Protein AF-A0A3N8AH42-F1 (afdb_monomer)

Solvent-accessible surface area (backbone atoms only — not comparable to full-atom values): 7310 Å² total; per-residue (Å²): 134,85,83,75,75,77,48,84,85,75,53,52,72,68,56,44,50,53,37,15,51,50,29,51,52,30,47,49,49,49,45,50,40,61,74,73,31,70,66,55,45,57,37,35,68,75,38,48,69,59,37,31,56,76,66,71,46,62,84,52,67,70,25,46,54,37,19,48,75,74,42,42,69,61,46,51,52,46,49,51,51,40,61,77,68,52,48,73,72,54,51,55,59,71,67,50,67,98,63,91,71,80,79,71,86,67,95,80,62,102,62,95,75,87,77,84,83,78,131

Radius of gyration: 19.3 Å; Cα contacts (8 Å, |Δi|>4): 74; chains: 1; bounding box: 61×41×33 Å

Sequence (119 aa):
MSHSTKTASELSADAKKMYAESAARSLEALVSRLKADKEFVSALEKSPRQALDSADIRLEKEAIELLIATDPGRFDRACDSLFEILDPNLLSKLVDPSCGISIKPDKNSYGLKFVPRSA

Mean predicted aligned error: 13.19 Å

Foldseek 3Di:
DDPPPPPLVNDDPVVLVVLLVLLLVLLVLVLVCLVPPPVLLVCCLVPVVVSCVVSVRDNDPSSLVSNCVPPVVSVVVSVVSCVVRQDPSSVVSVPPPPPPPPPDPPPDDPDDDDDDDDD

pLDDT: mean 74.25, std 17.77, range [38.5, 91.94]

Structure (mmCIF, N/CA/C/O backbone):
data_AF-A0A3N8AH42-F1
#
_entry.id   AF-A0A3N8AH42-F1
#
loop_
_atom_site.group_PDB
_atom_site.id
_atom_site.type_symbol
_atom_site.label_atom_id
_atom_site.label_alt_id
_atom_site.label_comp_id
_atom_site.label_asym_id
_atom_site.label_entity_id
_atom_site.label_seq_id
_atom_site.pdbx_PDB_ins_code
_atom_site.Cartn_x
_atom_site.Cartn_y
_atom_site.Cartn_z
_atom_site.occupancy
_atom_site.B_iso_or_equiv
_atom_site.auth_seq_id
_atom_site.auth_comp_id
_atom_site.auth_asym_id
_atom_site.auth_atom_id
_atom_site.pdbx_PDB_model_num
ATOM 1 N N . MET A 1 1 ? 11.067 31.104 -17.863 1.00 38.50 1 MET A N 1
ATOM 2 C CA . MET A 1 1 ? 10.996 30.225 -16.679 1.00 38.50 1 MET A CA 1
ATOM 3 C C . MET A 1 1 ? 10.620 28.842 -17.171 1.00 38.50 1 MET A C 1
ATOM 5 O O . MET A 1 1 ? 9.479 28.622 -17.551 1.00 38.50 1 MET A O 1
ATOM 9 N N . SER A 1 2 ? 11.617 27.972 -17.311 1.00 47.97 2 SER A N 1
ATOM 10 C CA . SER A 1 2 ? 11.453 26.620 -17.839 1.00 47.97 2 SER A CA 1
ATOM 11 C C . SER A 1 2 ? 10.774 25.751 -16.784 1.00 47.97 2 SER A C 1
ATOM 13 O O . SER A 1 2 ? 11.404 25.368 -15.803 1.00 47.97 2 SER A O 1
ATOM 15 N N . HIS A 1 3 ? 9.492 25.448 -16.967 1.00 41.56 3 HIS A N 1
ATO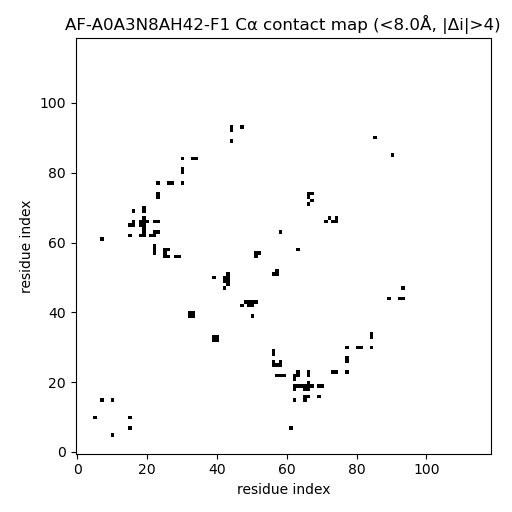M 16 C CA . HIS A 1 3 ? 8.833 24.376 -16.227 1.00 41.56 3 HIS A CA 1
ATOM 17 C C . HIS A 1 3 ? 9.278 23.039 -16.835 1.00 41.56 3 HIS A C 1
ATOM 19 O O . HIS A 1 3 ? 8.545 22.421 -17.600 1.00 41.56 3 HIS A O 1
ATOM 25 N N . SER A 1 4 ? 10.513 22.618 -16.542 1.00 44.59 4 SER A N 1
ATOM 26 C CA . SER A 1 4 ? 10.951 21.240 -16.782 1.00 44.59 4 SER A CA 1
ATOM 27 C C . SER A 1 4 ? 10.291 20.353 -15.735 1.00 44.59 4 SER A C 1
ATOM 29 O O . SER A 1 4 ? 10.864 20.058 -14.688 1.00 44.59 4 SER A O 1
ATOM 31 N N . THR A 1 5 ? 9.062 19.931 -16.012 1.00 48.84 5 THR A N 1
ATOM 32 C CA . THR A 1 5 ? 8.541 18.685 -15.460 1.00 48.84 5 THR A CA 1
ATOM 33 C C . THR A 1 5 ? 9.408 17.573 -16.038 1.00 48.84 5 THR A C 1
ATOM 35 O O . THR A 1 5 ? 9.202 17.132 -17.164 1.00 48.84 5 THR A O 1
ATOM 38 N N . LYS A 1 6 ? 10.457 17.192 -15.298 1.00 49.38 6 LYS A N 1
ATOM 39 C CA . LYS A 1 6 ? 11.321 16.063 -15.637 1.00 49.38 6 LYS A CA 1
ATOM 40 C C . LYS A 1 6 ? 10.421 14.840 -15.753 1.00 49.38 6 LYS A C 1
ATOM 42 O O . LYS A 1 6 ? 9.951 14.301 -14.755 1.00 49.38 6 LYS A O 1
ATOM 47 N N . THR A 1 7 ? 10.103 14.483 -16.987 1.00 53.31 7 THR A N 1
ATOM 48 C CA . THR A 1 7 ? 9.250 13.344 -17.303 1.00 53.31 7 THR A CA 1
ATOM 49 C C . THR A 1 7 ? 9.907 12.086 -16.736 1.00 53.31 7 THR A C 1
ATOM 51 O O . THR A 1 7 ? 11.136 11.989 -16.717 1.00 53.31 7 THR A O 1
ATOM 54 N N . ALA A 1 8 ? 9.124 11.108 -16.266 1.00 53.94 8 ALA A N 1
ATOM 55 C CA . ALA A 1 8 ? 9.644 9.843 -15.728 1.00 53.94 8 ALA A CA 1
ATOM 56 C C . ALA A 1 8 ? 10.667 9.160 -16.670 1.00 53.94 8 ALA A C 1
ATOM 58 O O . ALA A 1 8 ? 11.535 8.409 -16.227 1.00 53.94 8 ALA A O 1
ATOM 59 N N . SER A 1 9 ? 10.629 9.481 -17.966 1.00 56.22 9 SER A N 1
ATOM 60 C CA . SER A 1 9 ? 11.611 9.136 -18.999 1.00 56.22 9 SER A CA 1
ATOM 61 C C . SER A 1 9 ? 13.057 9.576 -18.712 1.00 56.22 9 SER A C 1
ATOM 63 O O . SER A 1 9 ? 13.969 8.857 -19.105 1.00 56.22 9 SER A O 1
ATOM 65 N N . GLU A 1 10 ? 13.290 10.682 -17.999 1.00 63.44 10 GLU A N 1
ATOM 66 C CA . GLU A 1 10 ? 14.620 11.288 -17.785 1.00 63.44 10 GLU A CA 1
ATOM 67 C C . GLU A 1 10 ? 15.279 10.917 -16.440 1.00 63.44 10 GLU A C 1
ATOM 69 O O . GLU A 1 10 ? 16.374 11.394 -16.117 1.00 63.44 10 GLU A O 1
ATOM 74 N N . LEU A 1 11 ? 14.624 10.104 -15.604 1.00 69.38 11 LEU A N 1
ATOM 75 C CA . LEU A 1 11 ? 15.233 9.593 -14.372 1.00 69.38 11 LEU A CA 1
ATOM 76 C C . LEU A 1 11 ? 16.240 8.475 -14.682 1.00 69.38 11 LEU A C 1
ATOM 78 O O . LEU A 1 11 ? 15.975 7.603 -15.516 1.00 69.38 11 LEU A O 1
ATOM 82 N N . SER A 1 12 ? 17.373 8.474 -13.969 1.00 81.69 12 SER A N 1
ATOM 83 C CA . SER A 1 12 ? 18.327 7.361 -14.015 1.00 81.69 12 SER A CA 1
ATOM 84 C C . SER A 1 12 ? 17.655 6.067 -13.550 1.00 81.69 12 SER A C 1
ATOM 86 O O . SER A 1 12 ? 16.687 6.096 -12.785 1.00 81.69 12 SER A O 1
ATOM 88 N N . ALA A 1 13 ? 18.166 4.922 -14.009 1.00 81.31 13 ALA A N 1
ATOM 89 C CA . ALA A 1 13 ? 17.636 3.619 -13.613 1.00 81.31 13 ALA A CA 1
ATOM 90 C C . ALA A 1 13 ? 17.622 3.449 -12.082 1.00 81.31 13 ALA A C 1
ATOM 92 O O . ALA A 1 13 ? 16.649 2.939 -11.532 1.00 81.31 13 ALA A O 1
ATOM 93 N N . ASP A 1 14 ? 18.648 3.949 -11.392 1.00 85.38 14 ASP A N 1
ATOM 94 C CA . ASP A 1 14 ? 18.733 3.939 -9.930 1.00 85.38 14 ASP A CA 1
ATOM 95 C C . ASP A 1 14 ? 17.655 4.802 -9.272 1.0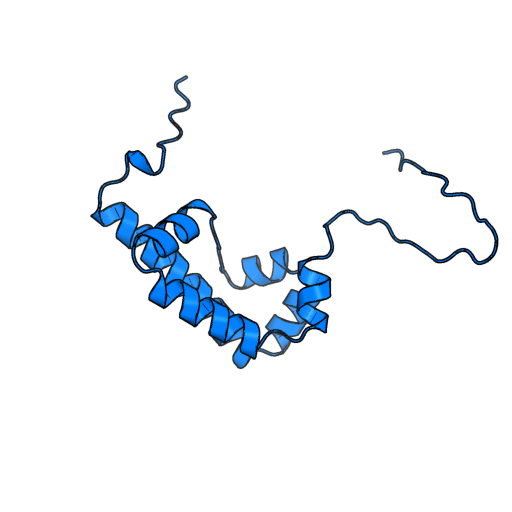0 85.38 14 ASP A C 1
ATOM 97 O O . ASP A 1 14 ? 17.001 4.361 -8.330 1.00 85.38 14 ASP A O 1
ATOM 101 N N . ALA A 1 15 ? 17.397 6.000 -9.804 1.00 85.19 15 ALA A N 1
ATOM 102 C CA . ALA A 1 15 ? 16.342 6.856 -9.279 1.00 85.19 15 ALA A CA 1
ATOM 103 C C . ALA A 1 15 ? 14.962 6.206 -9.472 1.00 85.19 15 ALA A C 1
ATOM 105 O O . ALA A 1 15 ? 14.170 6.163 -8.536 1.00 85.19 15 ALA A O 1
ATOM 106 N N . LYS A 1 16 ? 14.692 5.622 -10.648 1.00 83.88 16 LYS A N 1
ATOM 107 C CA . LYS A 1 16 ? 13.441 4.890 -10.920 1.00 83.88 16 LYS A CA 1
ATOM 108 C C . LYS A 1 16 ? 13.216 3.752 -9.924 1.00 83.88 16 LYS A C 1
ATOM 110 O O . LYS A 1 16 ? 12.113 3.622 -9.399 1.00 83.88 16 LYS A O 1
ATOM 115 N N . LYS A 1 17 ? 14.268 2.987 -9.617 1.00 85.31 17 LYS A N 1
ATOM 116 C CA . LYS A 1 17 ? 14.227 1.929 -8.599 1.0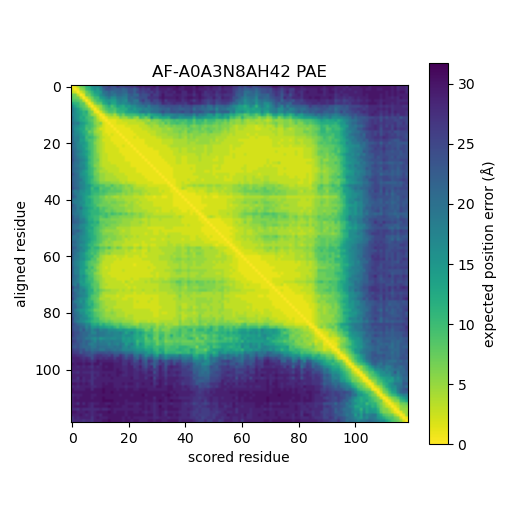0 85.31 17 LYS A CA 1
ATOM 117 C C . LYS A 1 17 ? 13.923 2.475 -7.207 1.00 85.31 17 LYS A C 1
ATOM 119 O O . LYS A 1 17 ? 13.075 1.915 -6.529 1.00 85.31 17 LYS A O 1
ATOM 124 N N . MET A 1 18 ? 14.541 3.587 -6.805 1.00 87.69 18 MET A N 1
ATOM 125 C CA . MET A 1 18 ? 14.255 4.220 -5.511 1.00 87.69 18 MET A CA 1
ATOM 126 C C . MET A 1 18 ? 12.795 4.680 -5.393 1.00 87.69 18 MET A C 1
ATOM 128 O O . MET A 1 18 ? 12.167 4.459 -4.358 1.00 87.69 18 MET A O 1
ATOM 132 N N . TYR A 1 19 ? 12.231 5.276 -6.449 1.00 86.75 19 TYR A N 1
ATOM 133 C CA . TYR A 1 19 ? 10.814 5.658 -6.470 1.00 86.75 19 TYR A CA 1
ATOM 134 C C . TYR A 1 19 ? 9.888 4.435 -6.419 1.00 86.75 19 TYR A C 1
ATOM 136 O O . TYR A 1 19 ? 8.945 4.426 -5.630 1.00 86.75 19 TYR A O 1
ATOM 144 N N . ALA A 1 20 ? 10.190 3.384 -7.186 1.00 88.12 20 ALA A N 1
ATOM 145 C CA . ALA A 1 20 ? 9.453 2.122 -7.141 1.00 88.12 20 ALA A CA 1
ATOM 146 C C . ALA A 1 20 ? 9.508 1.466 -5.747 1.00 88.12 20 ALA A C 1
ATOM 148 O O . ALA A 1 20 ? 8.485 1.032 -5.223 1.00 88.12 20 ALA A O 1
ATOM 149 N N . GLU A 1 21 ? 10.679 1.441 -5.103 1.00 89.94 21 GLU A N 1
ATOM 150 C CA . GLU A 1 21 ? 10.834 0.931 -3.736 1.00 89.94 21 GLU A CA 1
ATOM 151 C C . GLU A 1 21 ? 10.050 1.753 -2.715 1.00 89.94 21 GLU A C 1
ATOM 153 O O . GLU A 1 21 ? 9.438 1.181 -1.813 1.00 89.94 21 GLU A O 1
ATOM 158 N N . SER A 1 22 ? 10.042 3.079 -2.853 1.00 89.75 22 SER A N 1
ATOM 159 C CA . SER A 1 22 ? 9.251 3.961 -1.993 1.00 89.75 22 SER A CA 1
ATOM 160 C C . SER A 1 22 ? 7.751 3.667 -2.114 1.00 89.75 22 SER A C 1
ATOM 162 O O . SER A 1 22 ? 7.057 3.524 -1.102 1.00 89.75 22 SER A O 1
ATOM 164 N N . ALA A 1 23 ? 7.258 3.489 -3.344 1.00 90.56 23 ALA A N 1
ATOM 165 C CA . ALA A 1 23 ? 5.872 3.108 -3.600 1.00 90.56 23 ALA A CA 1
ATOM 166 C C . ALA A 1 23 ? 5.540 1.731 -3.010 1.00 90.56 23 ALA A C 1
ATOM 168 O O . ALA A 1 23 ? 4.527 1.586 -2.325 1.00 90.56 23 ALA A O 1
ATOM 169 N N . ALA A 1 24 ? 6.415 0.740 -3.204 1.00 90.12 24 ALA A N 1
ATOM 170 C CA . ALA A 1 24 ? 6.220 -0.600 -2.660 1.00 90.12 24 ALA A CA 1
ATOM 171 C C . ALA A 1 24 ? 6.154 -0.583 -1.128 1.00 90.12 24 ALA A C 1
ATOM 173 O O . ALA A 1 24 ? 5.230 -1.145 -0.545 1.00 90.12 24 ALA A O 1
ATOM 174 N N . ARG A 1 25 ? 7.079 0.125 -0.468 1.00 91.19 25 ARG A N 1
ATOM 175 C CA . ARG A 1 25 ? 7.073 0.278 0.996 1.00 91.19 25 ARG A CA 1
ATOM 176 C C . ARG A 1 25 ? 5.820 0.985 1.497 1.00 91.19 25 ARG A C 1
ATOM 178 O O . ARG A 1 25 ? 5.288 0.598 2.531 1.00 91.19 25 ARG A O 1
ATOM 185 N N . SER A 1 26 ? 5.339 1.991 0.772 1.00 91.94 26 SER A N 1
ATOM 186 C CA . SER A 1 26 ? 4.116 2.714 1.136 1.00 91.94 26 SER A CA 1
ATOM 187 C C . SER A 1 26 ? 2.880 1.815 1.044 1.00 91.94 26 SER A C 1
ATOM 189 O O . SER A 1 26 ? 2.044 1.828 1.947 1.00 91.94 26 SER A O 1
ATOM 191 N N . LEU A 1 27 ? 2.786 0.981 0.002 1.00 90.25 27 LEU A N 1
ATOM 192 C CA . LEU A 1 27 ? 1.727 -0.024 -0.130 1.00 90.25 27 LEU A CA 1
ATOM 193 C C . LEU A 1 27 ? 1.812 -1.094 0.968 1.00 90.25 27 LEU A C 1
ATOM 195 O O . LEU A 1 27 ? 0.805 -1.420 1.590 1.00 90.25 27 LEU A O 1
ATOM 199 N N . GLU A 1 28 ? 3.006 -1.610 1.259 1.00 90.56 28 GLU A N 1
ATOM 200 C CA . GLU A 1 28 ? 3.222 -2.587 2.334 1.00 90.56 28 GLU A CA 1
ATOM 201 C C . GLU A 1 28 ? 2.879 -2.001 3.714 1.00 90.56 28 GLU A C 1
ATOM 203 O O . GLU A 1 28 ? 2.251 -2.668 4.538 1.00 90.56 28 GLU A O 1
ATOM 208 N N . ALA A 1 29 ? 3.230 -0.735 3.962 1.00 90.25 29 ALA A N 1
ATOM 209 C CA . ALA A 1 29 ? 2.869 -0.021 5.182 1.00 90.25 29 ALA A CA 1
ATOM 210 C C . ALA A 1 29 ? 1.350 0.162 5.304 1.00 90.25 29 ALA A C 1
ATOM 212 O O . ALA A 1 29 ? 0.798 -0.052 6.385 1.00 90.25 29 ALA A O 1
ATOM 213 N N . LEU A 1 30 ? 0.670 0.494 4.202 1.00 89.50 30 LEU A N 1
ATOM 214 C CA . LEU A 1 30 ? -0.789 0.568 4.152 1.00 89.50 30 LEU A CA 1
ATOM 215 C C . LEU A 1 30 ? -1.423 -0.776 4.514 1.00 89.50 30 LEU A C 1
ATOM 217 O O . LEU A 1 30 ? -2.245 -0.836 5.424 1.00 89.50 30 LEU A O 1
ATOM 221 N N . VAL A 1 31 ? -0.999 -1.855 3.855 1.00 89.94 31 VAL A N 1
ATOM 222 C CA . VAL A 1 31 ? -1.459 -3.227 4.120 1.00 89.94 31 VAL A CA 1
ATOM 223 C C . VAL A 1 31 ? -1.241 -3.603 5.586 1.00 89.94 31 VAL A C 1
ATOM 225 O O . VAL A 1 31 ? -2.150 -4.106 6.242 1.00 89.94 31 VAL A O 1
ATOM 228 N N . SER A 1 32 ? -0.051 -3.334 6.124 1.00 90.56 32 SER A N 1
ATOM 229 C CA . SER A 1 32 ? 0.290 -3.638 7.516 1.00 90.56 32 SER A CA 1
ATOM 230 C C . SER A 1 32 ? -0.622 -2.903 8.503 1.00 90.56 32 SER A C 1
ATOM 232 O O . SER A 1 32 ? -1.184 -3.520 9.411 1.00 90.56 32 SER A O 1
ATOM 234 N N . ARG A 1 33 ? -0.854 -1.600 8.287 1.00 89.75 33 ARG A N 1
ATOM 235 C CA . ARG A 1 33 ? -1.758 -0.807 9.130 1.00 89.75 33 ARG A CA 1
ATOM 236 C C . ARG A 1 33 ? -3.206 -1.257 9.008 1.00 89.75 33 ARG A C 1
ATOM 238 O O . ARG A 1 33 ? -3.873 -1.371 10.025 1.00 89.75 33 ARG A O 1
ATOM 245 N N . LEU A 1 34 ? -3.680 -1.583 7.809 1.00 87.06 34 LEU A N 1
ATOM 246 C CA . LEU A 1 34 ? -5.030 -2.121 7.624 1.00 87.06 34 LEU A CA 1
ATOM 247 C C . LEU A 1 34 ? -5.241 -3.443 8.383 1.00 87.06 34 LEU A C 1
ATOM 249 O O . LEU A 1 34 ? -6.328 -3.676 8.904 1.00 87.06 34 LEU A O 1
ATOM 253 N N . LYS A 1 35 ? -4.207 -4.293 8.489 1.00 86.12 35 LYS A N 1
ATOM 254 C CA . LYS A 1 35 ? -4.274 -5.555 9.251 1.00 86.12 35 LYS A CA 1
ATOM 255 C C . LYS A 1 35 ? -4.221 -5.347 10.766 1.00 86.12 35 LYS A C 1
ATOM 257 O O . LYS A 1 35 ? -4.882 -6.079 11.500 1.00 86.12 35 LYS A O 1
ATOM 262 N N . ALA A 1 36 ? -3.402 -4.410 11.238 1.00 86.94 36 ALA A N 1
ATOM 263 C CA . ALA A 1 36 ? -3.069 -4.288 12.659 1.00 86.94 36 ALA A CA 1
ATOM 264 C C . ALA A 1 36 ? -3.831 -3.174 13.397 1.00 86.94 36 ALA A C 1
ATOM 266 O O . ALA A 1 36 ? -4.062 -3.291 14.600 1.00 86.94 36 ALA A O 1
ATOM 267 N N . ASP A 1 37 ? -4.223 -2.105 12.702 1.00 89.00 37 ASP A N 1
ATOM 268 C CA . ASP A 1 37 ? -4.725 -0.867 13.296 1.00 89.00 37 ASP A CA 1
ATOM 269 C C . ASP A 1 37 ? -6.187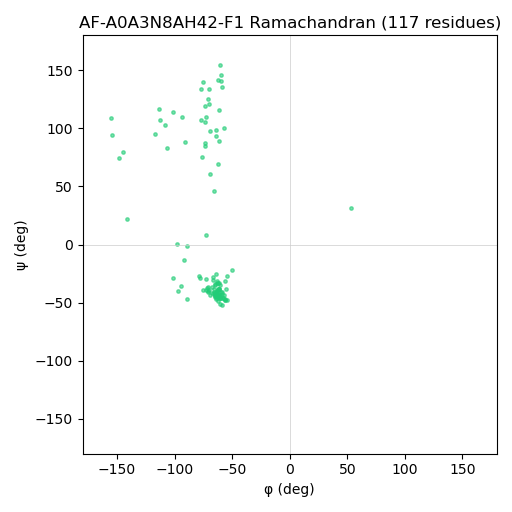 -0.606 12.897 1.00 89.00 37 ASP A C 1
ATOM 271 O O . ASP A 1 37 ? -6.511 -0.033 11.853 1.00 89.00 37 ASP A O 1
ATOM 275 N N . LYS A 1 38 ? -7.102 -1.026 13.776 1.00 84.50 38 LYS A N 1
ATOM 276 C CA . LYS A 1 38 ? -8.548 -0.821 13.595 1.00 84.50 38 LYS A CA 1
ATOM 277 C C . LYS A 1 38 ? -8.959 0.653 13.657 1.00 84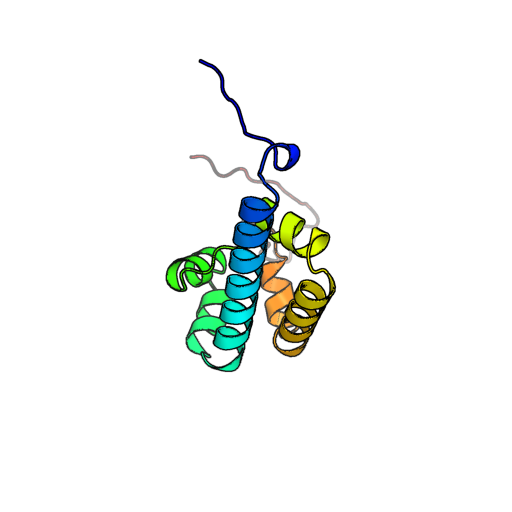.50 38 LYS A C 1
ATOM 279 O O . LYS A 1 38 ? -9.969 1.024 13.050 1.00 84.50 38 LYS A O 1
ATOM 284 N N . GLU A 1 39 ? -8.219 1.489 14.387 1.00 86.62 39 GLU A N 1
ATOM 285 C CA . GLU A 1 39 ? -8.493 2.928 14.442 1.00 86.62 39 GLU A CA 1
ATOM 286 C C . GLU A 1 39 ? -8.122 3.583 13.116 1.00 86.62 39 GLU A C 1
ATOM 288 O O . GLU A 1 39 ? -8.901 4.380 12.591 1.00 86.62 39 GLU A O 1
ATOM 293 N N . PHE A 1 40 ? -7.002 3.172 12.520 1.00 87.75 40 PHE A N 1
ATOM 294 C CA . PHE A 1 40 ? -6.620 3.581 11.175 1.00 87.75 40 PHE A CA 1
ATOM 295 C C . PHE A 1 40 ? -7.671 3.181 10.136 1.00 87.75 40 PHE A C 1
ATOM 297 O O . PHE A 1 40 ? -8.074 4.030 9.346 1.00 87.75 40 PHE A O 1
ATOM 304 N N . VAL A 1 41 ? -8.184 1.944 10.165 1.00 85.81 41 VAL A N 1
ATOM 305 C CA . VAL A 1 41 ? -9.279 1.515 9.268 1.00 85.81 41 VAL A CA 1
ATOM 306 C C . VAL A 1 41 ? -10.511 2.410 9.445 1.00 85.81 41 VAL A C 1
ATOM 308 O O . VAL A 1 41 ? -11.064 2.918 8.472 1.00 85.81 41 VAL A O 1
ATOM 311 N N . SER A 1 42 ? -10.896 2.690 10.692 1.00 84.56 42 SER A N 1
ATOM 312 C CA . SER A 1 42 ? -12.041 3.559 10.999 1.00 84.56 42 SER A CA 1
ATOM 313 C C . SER A 1 42 ? -11.829 5.011 10.552 1.00 84.56 42 SER A C 1
ATOM 315 O O . SER A 1 42 ? -12.779 5.688 10.155 1.00 84.56 42 SER A O 1
ATOM 317 N N . ALA A 1 43 ? -10.597 5.518 10.633 1.00 86.50 43 ALA A N 1
ATOM 318 C CA . ALA A 1 43 ? -10.229 6.841 10.140 1.00 86.50 43 ALA A CA 1
ATOM 319 C C . ALA A 1 43 ? -10.220 6.880 8.607 1.00 86.50 43 ALA A C 1
ATOM 321 O O . ALA A 1 43 ? -10.713 7.844 8.019 1.00 86.50 43 ALA A O 1
ATOM 322 N N . LEU A 1 44 ? -9.728 5.817 7.966 1.00 84.38 44 LEU A N 1
ATOM 323 C CA . LEU A 1 44 ? -9.710 5.657 6.516 1.00 84.38 44 LEU A CA 1
ATOM 324 C C . LEU A 1 44 ? -11.133 5.628 5.947 1.00 84.38 44 LEU A C 1
ATOM 326 O O . LEU A 1 44 ? -11.386 6.267 4.933 1.00 84.38 44 LEU A O 1
ATOM 330 N N . GLU A 1 45 ? -12.079 4.982 6.634 1.00 82.69 45 GLU A N 1
ATOM 331 C CA . GLU A 1 45 ? -13.501 4.990 6.261 1.00 82.69 45 GLU A CA 1
ATOM 332 C C . GLU A 1 45 ? -14.155 6.376 6.309 1.00 82.69 45 GLU A C 1
ATOM 334 O O . GLU A 1 45 ? -15.113 6.628 5.579 1.00 82.69 45 GLU A O 1
ATOM 339 N N . LYS A 1 46 ? -13.700 7.250 7.212 1.00 83.44 46 LYS A N 1
ATOM 340 C CA . LYS A 1 46 ? -14.292 8.580 7.427 1.00 83.44 46 LYS A CA 1
ATOM 341 C C . LYS A 1 46 ? -13.655 9.637 6.536 1.00 83.44 46 LYS A C 1
ATOM 343 O O . LYS A 1 46 ? -14.360 10.434 5.926 1.00 83.44 46 LYS A O 1
ATOM 348 N N . SER A 1 47 ? -12.326 9.641 6.492 1.00 84.50 47 SER A N 1
ATOM 349 C CA . SER A 1 47 ? -11.514 10.649 5.816 1.00 84.50 47 SER A CA 1
ATOM 350 C C . SER A 1 47 ? -10.270 9.993 5.206 1.00 84.50 47 SER A C 1
ATOM 352 O O . SER A 1 47 ? -9.179 10.11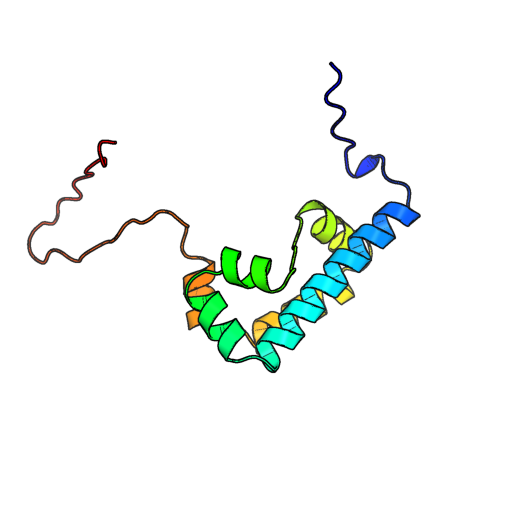8 5.769 1.00 84.50 47 SER A O 1
ATOM 354 N N . PRO A 1 48 ? -10.387 9.340 4.032 1.00 81.88 48 PRO A N 1
ATOM 355 C CA . PRO A 1 48 ? -9.305 8.547 3.454 1.00 81.88 48 PRO A CA 1
ATOM 356 C C . PRO A 1 48 ? -7.995 9.325 3.299 1.00 81.88 48 PRO A C 1
ATOM 358 O O . PRO A 1 48 ? -6.942 8.882 3.743 1.00 81.88 48 PRO A O 1
ATOM 361 N N . ARG A 1 49 ? -8.060 10.541 2.735 1.00 82.00 49 ARG A N 1
ATOM 362 C CA . ARG A 1 49 ? -6.871 11.389 2.535 1.00 82.00 49 ARG A CA 1
ATOM 363 C C . ARG A 1 49 ? -6.205 11.786 3.848 1.00 82.00 49 ARG A C 1
ATOM 365 O O . ARG A 1 49 ? -4.988 11.754 3.935 1.00 82.00 49 ARG A O 1
ATOM 372 N N . GLN A 1 50 ? -6.995 12.149 4.857 1.00 84.38 50 GLN A N 1
ATOM 373 C CA . GLN A 1 50 ? -6.467 12.573 6.153 1.00 84.38 50 GLN A CA 1
ATOM 374 C C . GLN A 1 50 ? -5.841 11.401 6.912 1.00 84.38 50 GLN A C 1
ATOM 376 O O . GLN A 1 50 ? -4.805 11.575 7.546 1.00 84.38 50 GLN A O 1
ATOM 381 N N . ALA A 1 51 ? -6.448 10.214 6.840 1.00 86.56 51 ALA A N 1
ATOM 382 C CA . ALA A 1 51 ? -5.907 9.012 7.459 1.00 86.56 51 ALA A CA 1
ATOM 383 C C . ALA A 1 51 ? -4.576 8.604 6.816 1.00 86.56 51 ALA A C 1
ATOM 385 O O . ALA A 1 51 ? -3.617 8.325 7.531 1.00 86.56 51 ALA A O 1
ATOM 386 N N . LEU A 1 52 ? -4.498 8.630 5.480 1.00 85.75 52 LEU A N 1
ATOM 387 C CA . LEU A 1 52 ? -3.260 8.358 4.746 1.00 85.75 52 LEU A CA 1
ATOM 388 C C . LEU A 1 52 ? -2.164 9.382 5.069 1.00 85.75 52 LEU A C 1
ATOM 390 O O . LEU A 1 52 ? -1.039 8.983 5.350 1.00 85.75 52 LEU A O 1
ATOM 394 N N . ASP A 1 53 ? -2.501 10.674 5.115 1.00 87.19 53 ASP A N 1
ATOM 395 C CA . ASP A 1 53 ? -1.559 11.744 5.476 1.00 87.19 53 ASP A CA 1
ATOM 396 C C . ASP A 1 53 ? -1.060 11.608 6.924 1.00 87.19 53 ASP A C 1
ATOM 398 O O . ASP A 1 53 ? 0.141 11.634 7.177 1.00 87.19 53 ASP A O 1
ATOM 402 N N . SER A 1 54 ? -1.961 11.317 7.870 1.00 85.62 54 SER A N 1
ATOM 403 C CA . SER A 1 54 ? -1.606 11.057 9.277 1.00 85.62 54 SER A CA 1
ATOM 404 C C . SER A 1 54 ? -0.737 9.808 9.447 1.00 85.62 54 SER A C 1
ATOM 406 O O . SER A 1 54 ? -0.008 9.671 10.430 1.00 85.62 54 SER A O 1
ATOM 408 N N . ALA A 1 55 ? -0.829 8.870 8.505 1.00 85.44 55 ALA A N 1
ATOM 409 C CA . ALA A 1 55 ? -0.021 7.663 8.473 1.00 85.44 55 ALA A CA 1
ATOM 410 C C . ALA A 1 55 ? 1.302 7.830 7.713 1.00 85.44 55 ALA A C 1
ATOM 412 O O . ALA A 1 55 ? 2.071 6.868 7.665 1.00 85.44 55 ALA A O 1
ATOM 413 N N . ASP A 1 56 ? 1.558 9.017 7.153 1.00 87.81 56 ASP A N 1
ATOM 414 C CA . ASP A 1 56 ? 2.663 9.318 6.237 1.00 87.81 56 ASP A CA 1
ATOM 415 C C . ASP A 1 56 ? 2.715 8.357 5.030 1.00 87.81 56 ASP A C 1
ATOM 417 O O . ASP A 1 56 ? 3.770 8.027 4.495 1.00 87.81 56 ASP A O 1
ATOM 421 N N . ILE A 1 57 ? 1.546 7.876 4.588 1.00 87.12 57 ILE A N 1
ATOM 422 C CA . ILE A 1 57 ? 1.415 6.982 3.435 1.00 87.12 57 ILE A CA 1
ATOM 423 C C . ILE A 1 57 ? 1.140 7.832 2.199 1.00 87.12 57 ILE A C 1
ATOM 425 O O . ILE A 1 57 ? 0.045 8.370 2.023 1.00 87.12 57 ILE A O 1
ATOM 429 N N . ARG A 1 58 ? 2.131 7.913 1.306 1.00 84.38 58 ARG A N 1
ATOM 430 C CA . ARG A 1 58 ? 2.027 8.634 0.032 1.00 84.38 58 ARG A CA 1
ATOM 431 C C . ARG A 1 58 ? 2.095 7.668 -1.138 1.00 84.38 58 ARG A C 1
ATOM 433 O O . ARG A 1 58 ? 3.107 7.016 -1.372 1.00 84.38 58 ARG A O 1
ATOM 440 N N . LEU A 1 59 ? 1.006 7.606 -1.894 1.00 83.44 59 LEU A N 1
ATOM 441 C CA . LEU A 1 59 ? 0.909 6.823 -3.121 1.00 83.44 59 LEU A CA 1
ATOM 442 C C . LEU A 1 59 ? 0.929 7.789 -4.304 1.00 83.44 59 LEU A C 1
ATOM 444 O O . LEU A 1 59 ? -0.116 8.207 -4.799 1.00 83.44 59 LEU A O 1
ATOM 448 N N . GLU A 1 60 ? 2.131 8.198 -4.708 1.00 86.62 60 GLU A N 1
ATOM 449 C CA . GLU A 1 60 ? 2.304 9.053 -5.883 1.00 86.62 60 GLU A CA 1
ATOM 450 C C . GLU A 1 60 ? 2.159 8.227 -7.157 1.00 86.62 60 GLU A C 1
ATOM 452 O O . GLU A 1 60 ? 2.736 7.143 -7.285 1.00 86.62 60 GLU A O 1
ATOM 457 N N . LYS A 1 61 ? 1.385 8.749 -8.108 1.00 84.69 61 LYS A N 1
ATOM 458 C CA . LYS A 1 61 ? 1.037 8.039 -9.338 1.00 84.69 61 LYS A CA 1
ATOM 459 C C . LYS A 1 61 ? 2.289 7.601 -10.099 1.00 84.69 61 LYS A C 1
ATOM 461 O O . LYS A 1 61 ? 2.394 6.442 -10.479 1.00 84.69 61 LYS A O 1
ATOM 466 N N . GLU A 1 62 ? 3.249 8.502 -10.263 1.00 86.31 62 GLU A N 1
ATOM 467 C CA . GLU A 1 62 ? 4.496 8.267 -10.989 1.00 86.31 62 GLU A CA 1
ATOM 468 C C . GLU A 1 62 ? 5.326 7.157 -10.332 1.00 86.31 62 GLU A C 1
ATOM 470 O O . GLU A 1 62 ? 5.920 6.327 -11.016 1.00 86.31 62 GLU A O 1
ATOM 475 N N . ALA A 1 63 ? 5.347 7.106 -8.999 1.00 87.19 63 ALA A N 1
ATOM 476 C CA . ALA A 1 63 ? 6.075 6.084 -8.257 1.00 87.19 63 ALA A CA 1
ATOM 477 C C . ALA A 1 63 ? 5.406 4.703 -8.386 1.00 87.19 63 ALA A C 1
ATOM 479 O O . ALA A 1 63 ? 6.099 3.692 -8.506 1.00 87.19 63 ALA A O 1
ATOM 480 N N . ILE A 1 64 ? 4.071 4.659 -8.425 1.00 88.81 64 ILE A N 1
ATOM 481 C CA . ILE A 1 64 ? 3.298 3.433 -8.664 1.00 88.81 64 ILE A CA 1
ATOM 482 C C . ILE A 1 64 ? 3.473 2.945 -10.105 1.00 88.81 64 ILE A C 1
ATOM 484 O O . ILE A 1 64 ? 3.712 1.761 -10.320 1.00 88.81 64 ILE A O 1
ATOM 488 N N . GLU A 1 65 ? 3.426 3.838 -11.093 1.00 89.44 65 GLU A N 1
ATOM 489 C CA . GLU A 1 65 ? 3.695 3.492 -12.495 1.00 89.44 65 GLU A CA 1
ATOM 490 C C . GLU A 1 65 ? 5.113 2.926 -12.665 1.00 89.44 65 GLU A C 1
ATOM 492 O O . GLU A 1 65 ? 5.309 1.927 -13.359 1.00 89.44 65 GLU A O 1
ATOM 497 N N . LEU A 1 66 ? 6.102 3.508 -11.976 1.00 88.88 66 LEU A N 1
ATOM 498 C CA . LEU A 1 66 ? 7.467 2.982 -11.941 1.00 88.88 66 LEU A CA 1
ATOM 499 C C . LEU A 1 66 ? 7.557 1.624 -11.241 1.00 88.88 66 LEU A C 1
ATOM 501 O O . LEU A 1 66 ? 8.313 0.767 -11.700 1.00 88.88 66 LEU A O 1
ATOM 505 N N . LEU A 1 67 ? 6.798 1.408 -10.165 1.00 90.12 67 LEU A N 1
ATOM 506 C CA . LEU A 1 67 ? 6.719 0.114 -9.493 1.00 90.12 67 LEU A CA 1
ATOM 507 C C . LEU A 1 67 ? 6.142 -0.954 -10.422 1.00 90.12 67 LEU A C 1
ATOM 509 O O . LEU A 1 67 ? 6.768 -1.992 -10.586 1.00 90.12 67 LEU A O 1
ATOM 513 N N . ILE A 1 68 ? 5.025 -0.678 -11.095 1.00 91.88 68 ILE A N 1
ATOM 514 C CA . ILE A 1 68 ? 4.417 -1.601 -12.065 1.00 91.88 68 ILE A CA 1
ATOM 515 C C . ILE A 1 68 ? 5.404 -1.922 -13.197 1.00 91.88 68 ILE A C 1
ATOM 517 O O . ILE A 1 68 ? 5.521 -3.069 -13.618 1.00 91.88 68 ILE A O 1
ATOM 521 N N . ALA A 1 69 ? 6.150 -0.923 -13.675 1.00 89.56 69 ALA A N 1
ATOM 522 C CA . ALA A 1 69 ? 7.127 -1.114 -14.744 1.00 89.56 69 ALA A CA 1
ATOM 523 C C . ALA A 1 69 ? 8.391 -1.879 -14.305 1.00 89.56 69 ALA A C 1
ATOM 525 O O . ALA A 1 69 ? 9.025 -2.530 -15.133 1.00 89.56 69 ALA A O 1
ATOM 526 N N . THR A 1 70 ? 8.788 -1.774 -13.033 1.00 89.19 70 THR A N 1
ATOM 527 C CA . THR A 1 70 ? 10.052 -2.340 -12.523 1.00 89.19 70 THR A CA 1
ATOM 528 C C . THR A 1 70 ? 9.854 -3.697 -11.853 1.00 89.19 70 THR A C 1
ATOM 530 O O . THR A 1 70 ? 10.683 -4.589 -12.020 1.00 89.19 70 THR A O 1
ATOM 533 N N . ASP A 1 71 ? 8.777 -3.847 -11.086 1.00 90.12 71 ASP A N 1
ATOM 534 C CA . ASP A 1 71 ? 8.439 -5.037 -10.308 1.00 90.12 71 ASP A CA 1
ATOM 535 C C . ASP A 1 71 ? 6.904 -5.199 -10.216 1.00 90.12 71 ASP A C 1
ATOM 537 O O . ASP A 1 71 ? 6.291 -4.937 -9.172 1.00 90.12 71 ASP A O 1
ATOM 541 N N . PRO A 1 72 ? 6.257 -5.623 -11.319 1.00 90.44 72 PRO A N 1
ATOM 542 C CA . PRO A 1 72 ? 4.808 -5.806 -11.354 1.00 90.44 72 PRO A CA 1
ATOM 543 C C . PRO A 1 72 ? 4.342 -6.879 -10.365 1.00 90.44 72 PRO A C 1
ATOM 545 O O . PRO A 1 72 ? 3.291 -6.734 -9.756 1.00 90.44 72 PRO A O 1
ATOM 548 N N . GLY A 1 73 ? 5.149 -7.919 -10.126 1.00 91.81 73 GLY A N 1
ATOM 549 C CA . GLY A 1 73 ? 4.790 -8.986 -9.192 1.00 91.81 73 GLY A CA 1
ATOM 550 C C . GLY A 1 73 ? 4.686 -8.499 -7.746 1.00 91.81 73 GLY A C 1
ATOM 551 O O . GLY A 1 73 ? 3.842 -8.978 -6.987 1.00 91.81 73 GLY A O 1
ATOM 552 N N . ARG A 1 74 ? 5.517 -7.531 -7.344 1.00 89.31 74 ARG A N 1
ATOM 553 C CA . ARG A 1 74 ? 5.408 -6.910 -6.020 1.00 89.31 74 ARG A CA 1
ATOM 554 C C . ARG A 1 74 ? 4.195 -5.992 -5.909 1.00 89.31 74 ARG A C 1
ATOM 556 O O . ARG A 1 74 ? 3.557 -5.983 -4.857 1.00 89.31 74 ARG A O 1
ATOM 563 N N . PHE A 1 75 ? 3.861 -5.269 -6.977 1.00 90.88 75 PHE A N 1
ATOM 564 C CA . PHE A 1 75 ? 2.620 -4.497 -7.046 1.00 90.88 75 PHE A CA 1
ATOM 565 C C . PHE A 1 75 ? 1.392 -5.405 -6.910 1.00 90.88 75 PHE A C 1
ATOM 567 O O . PHE A 1 75 ? 0.577 -5.179 -6.019 1.00 90.88 75 PHE A O 1
ATOM 574 N N . ASP A 1 76 ? 1.317 -6.474 -7.706 1.00 90.94 76 ASP A N 1
ATOM 575 C CA . ASP A 1 76 ? 0.193 -7.412 -7.697 1.00 90.94 76 ASP A CA 1
ATOM 576 C C . ASP A 1 76 ? -0.012 -8.025 -6.307 1.00 90.94 76 ASP A C 1
ATOM 578 O O . ASP A 1 76 ? -1.113 -7.980 -5.775 1.00 90.94 76 ASP A O 1
ATOM 582 N N . ARG A 1 77 ? 1.056 -8.483 -5.638 1.00 90.19 77 ARG A N 1
ATOM 583 C CA . ARG A 1 77 ? 0.960 -9.029 -4.268 1.00 90.19 77 ARG A CA 1
ATOM 584 C C . ARG A 1 77 ? 0.464 -8.018 -3.240 1.00 90.19 77 ARG A C 1
ATOM 586 O O . ARG A 1 77 ? -0.245 -8.386 -2.298 1.00 90.19 77 ARG A O 1
ATOM 593 N N . ALA A 1 78 ? 0.884 -6.761 -3.369 1.00 87.38 78 ALA A N 1
ATOM 594 C CA . ALA A 1 78 ? 0.409 -5.700 -2.495 1.00 87.38 78 ALA A CA 1
ATOM 595 C C . ALA A 1 78 ? -1.081 -5.430 -2.745 1.00 87.38 78 ALA A C 1
ATOM 597 O O . ALA A 1 78 ? -1.840 -5.303 -1.788 1.00 87.38 78 ALA A O 1
ATOM 598 N N . CYS A 1 79 ? -1.510 -5.418 -4.009 1.00 87.25 79 CYS A N 1
ATOM 599 C CA . CYS A 1 79 ? -2.913 -5.303 -4.388 1.00 87.25 79 CYS A CA 1
AT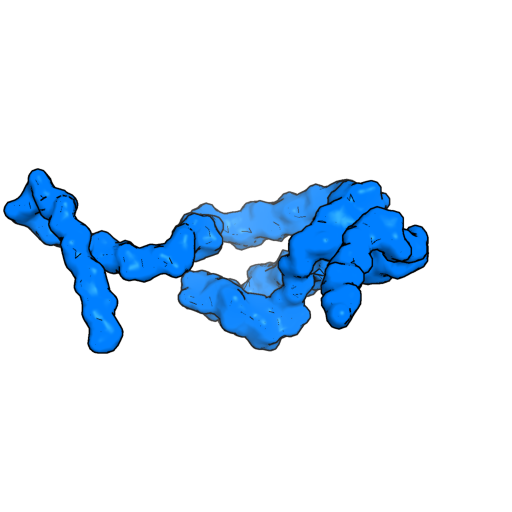OM 600 C C . CYS A 1 79 ? -3.750 -6.490 -3.904 1.00 87.25 79 CYS A C 1
ATOM 602 O O . CYS A 1 79 ? -4.788 -6.258 -3.294 1.00 87.25 79 CYS A O 1
ATOM 604 N N . A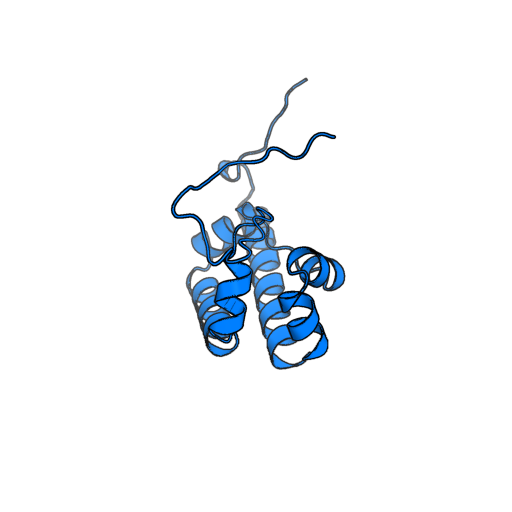SP A 1 80 ? -3.290 -7.726 -4.083 1.00 89.69 80 ASP A N 1
ATOM 605 C CA . ASP A 1 80 ? -3.950 -8.926 -3.560 1.00 89.69 80 ASP A CA 1
ATOM 606 C C . ASP A 1 80 ? -4.135 -8.816 -2.045 1.00 89.69 80 ASP A C 1
ATOM 608 O O . ASP A 1 80 ? -5.239 -8.975 -1.531 1.00 89.69 80 ASP A O 1
ATOM 612 N N . SER A 1 81 ? -3.075 -8.423 -1.331 1.00 87.94 81 SER A N 1
ATOM 613 C CA . SER A 1 81 ? -3.145 -8.209 0.116 1.00 87.94 81 SER A CA 1
ATOM 614 C C . SER A 1 81 ? -4.144 -7.115 0.490 1.00 87.94 81 SER A C 1
ATOM 616 O O . SER A 1 81 ? -4.831 -7.244 1.498 1.00 87.94 81 SER A O 1
ATOM 618 N N . LEU A 1 82 ? -4.234 -6.033 -0.289 1.00 85.25 82 LEU A N 1
AT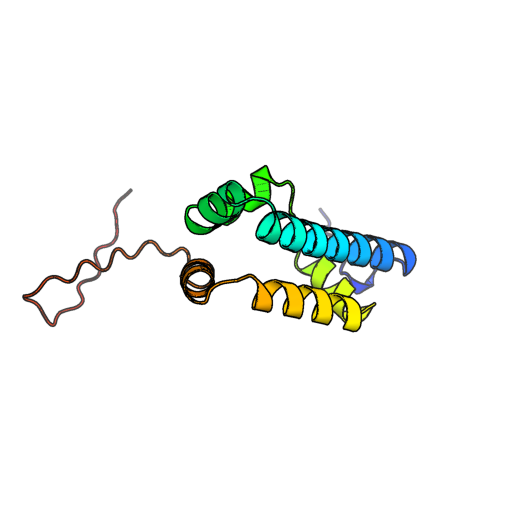OM 619 C CA . LEU A 1 82 ? -5.245 -4.998 -0.080 1.00 85.25 82 LEU A CA 1
ATOM 620 C C . LEU A 1 82 ? -6.651 -5.560 -0.304 1.00 85.25 82 LEU A C 1
ATOM 622 O O . LEU A 1 82 ? -7.505 -5.351 0.547 1.00 85.25 82 LEU A O 1
ATOM 626 N N . PHE A 1 83 ? -6.895 -6.303 -1.382 1.00 83.94 83 PHE A N 1
ATOM 627 C CA . PHE A 1 83 ? -8.204 -6.901 -1.657 1.00 83.94 83 PHE A CA 1
ATOM 628 C C . PHE A 1 83 ? -8.634 -7.924 -0.601 1.00 83.94 83 PHE A C 1
ATOM 630 O O . PHE A 1 83 ? -9.819 -8.005 -0.296 1.00 83.94 83 PHE A O 1
ATOM 637 N N . GLU A 1 84 ? -7.698 -8.663 -0.004 1.00 84.62 84 GLU A N 1
ATOM 638 C CA . GLU A 1 84 ? -7.999 -9.579 1.102 1.00 84.62 84 GLU A CA 1
ATOM 639 C C . GLU A 1 84 ? -8.442 -8.855 2.384 1.00 84.62 84 GLU A C 1
ATOM 641 O O . GLU A 1 84 ? -9.207 -9.416 3.168 1.00 84.62 84 GLU A O 1
ATOM 646 N N . ILE A 1 85 ? -7.950 -7.635 2.630 1.00 83.19 85 ILE A N 1
ATOM 647 C CA . ILE A 1 85 ? -8.253 -6.879 3.859 1.00 83.19 85 ILE A CA 1
ATOM 648 C C . ILE A 1 85 ? -9.422 -5.914 3.668 1.00 83.19 85 ILE A C 1
ATOM 650 O O . ILE A 1 85 ? -10.171 -5.647 4.608 1.00 83.19 85 ILE A O 1
ATOM 654 N N . LEU A 1 86 ? -9.539 -5.321 2.481 1.00 76.38 86 LEU A N 1
ATOM 655 C CA . LEU A 1 86 ? -10.535 -4.302 2.198 1.00 76.38 86 LEU A CA 1
ATOM 656 C C . LEU A 1 86 ? -11.913 -4.954 2.100 1.00 76.38 86 LEU A C 1
ATOM 658 O O . LEU A 1 86 ? -12.240 -5.636 1.132 1.00 76.38 86 LEU A O 1
ATOM 662 N N . ASP A 1 87 ? -12.748 -4.685 3.099 1.00 71.88 87 ASP A N 1
ATOM 663 C CA . ASP A 1 87 ? -14.154 -5.065 3.066 1.00 71.88 87 ASP A CA 1
ATOM 664 C C . ASP A 1 87 ? -14.861 -4.352 1.889 1.00 71.88 87 ASP A C 1
ATOM 666 O O . ASP A 1 87 ? -14.589 -3.170 1.632 1.00 71.88 87 ASP A O 1
ATOM 670 N N . PRO A 1 88 ? -15.792 -5.002 1.167 1.00 67.56 88 PRO A N 1
ATOM 671 C CA . PRO A 1 88 ? -16.538 -4.368 0.076 1.00 67.56 88 PRO A CA 1
ATOM 672 C C . PRO A 1 88 ? -17.247 -3.068 0.497 1.00 67.56 88 PRO A C 1
ATOM 674 O O . PRO A 1 88 ? -17.403 -2.157 -0.320 1.00 67.56 88 PRO A O 1
ATOM 677 N N . ASN A 1 89 ? -17.605 -2.924 1.779 1.00 64.69 89 ASN A N 1
ATOM 678 C CA . ASN A 1 89 ? -18.159 -1.678 2.307 1.00 64.69 89 ASN A CA 1
ATOM 679 C C . ASN A 1 89 ? -17.137 -0.528 2.318 1.00 64.69 89 ASN A C 1
ATOM 681 O O . ASN A 1 89 ? -17.493 0.615 2.033 1.00 64.69 89 ASN A O 1
ATOM 685 N N . LEU A 1 90 ? -15.864 -0.809 2.596 1.00 66.81 90 LEU A N 1
ATOM 686 C CA . LEU A 1 90 ? -14.786 0.182 2.581 1.00 66.81 90 LEU A CA 1
ATOM 687 C C . LEU A 1 90 ? -14.426 0.589 1.144 1.00 66.81 90 LEU A C 1
ATOM 689 O O . LEU A 1 90 ? -14.248 1.777 0.875 1.00 66.81 90 LEU A O 1
ATOM 693 N N . LEU A 1 91 ? -14.410 -0.363 0.203 1.00 68.69 91 LEU A N 1
ATOM 694 C CA . LEU A 1 91 ? -14.205 -0.074 -1.223 1.00 68.69 91 LEU A CA 1
ATOM 695 C C . LEU A 1 91 ? -15.271 0.881 -1.769 1.00 68.69 91 LEU A C 1
ATOM 697 O O . LEU A 1 91 ? -14.935 1.834 -2.468 1.00 68.69 91 LEU A O 1
ATOM 701 N N . SER A 1 92 ? -16.538 0.687 -1.394 1.00 65.44 92 SER A N 1
ATOM 702 C CA . SER A 1 92 ? -17.619 1.578 -1.834 1.00 65.44 92 SER A CA 1
ATOM 703 C C . SER A 1 92 ? -17.429 3.033 -1.372 1.00 65.44 92 SER A C 1
ATOM 705 O O . SER A 1 92 ? -17.726 3.951 -2.127 1.00 65.44 92 SER A O 1
ATOM 707 N N . LYS A 1 93 ? -16.839 3.256 -0.188 1.00 63.28 93 LYS A N 1
ATOM 708 C CA . LYS A 1 93 ? -16.525 4.594 0.349 1.00 63.28 93 LYS A CA 1
ATOM 709 C C . LYS A 1 93 ? -15.261 5.216 -0.254 1.00 63.28 93 LYS A C 1
ATOM 711 O O . LYS A 1 93 ? -15.143 6.436 -0.289 1.00 63.28 93 LYS A O 1
ATOM 716 N N . LEU A 1 94 ? -14.310 4.395 -0.705 1.00 62.97 94 LEU A N 1
ATOM 717 C CA . LEU A 1 94 ? -13.082 4.850 -1.372 1.00 62.97 94 LEU A CA 1
ATOM 718 C C . LEU A 1 94 ? -13.322 5.248 -2.835 1.00 62.97 94 LEU A C 1
ATOM 720 O O . LEU A 1 94 ? -12.602 6.093 -3.365 1.00 62.97 94 LEU A O 1
ATOM 724 N N . VAL A 1 95 ? -14.316 4.629 -3.476 1.00 62.34 95 VAL A N 1
ATOM 725 C CA . VAL A 1 95 ? -14.705 4.883 -4.871 1.00 62.34 95 VAL A CA 1
ATOM 726 C C . VAL A 1 95 ? -15.789 5.962 -4.974 1.00 62.34 95 VAL A C 1
ATOM 728 O O . VAL A 1 95 ? -16.011 6.489 -6.066 1.00 62.34 95 VAL A O 1
ATOM 731 N N . ASP A 1 96 ? -16.429 6.341 -3.860 1.00 52.81 96 ASP A N 1
ATOM 732 C CA . ASP A 1 96 ? -17.383 7.447 -3.854 1.00 52.81 96 ASP A CA 1
ATOM 733 C C . ASP A 1 96 ? -16.649 8.736 -4.273 1.00 52.81 96 ASP A C 1
ATOM 735 O O . ASP A 1 96 ? -15.682 9.153 -3.617 1.00 52.81 96 ASP A O 1
ATOM 739 N N . PRO A 1 97 ? -17.018 9.348 -5.413 1.00 47.78 97 PRO A N 1
ATOM 740 C CA . PRO A 1 97 ? -16.361 10.557 -5.861 1.00 47.78 97 PRO A CA 1
ATOM 741 C C . PRO A 1 97 ? -16.536 11.605 -4.767 1.00 47.78 97 PRO A C 1
ATOM 743 O O . PRO A 1 97 ? -17.628 11.792 -4.243 1.00 47.78 97 PRO A O 1
ATOM 746 N N . SER A 1 98 ? -15.464 12.329 -4.445 1.00 44.97 98 SER A N 1
ATOM 747 C CA . SER A 1 98 ? -15.467 13.481 -3.532 1.00 44.97 98 SER A CA 1
ATOM 748 C C . SER A 1 98 ? -16.279 14.676 -4.087 1.00 44.97 98 SER A C 1
ATOM 750 O O . SER A 1 98 ? -15.841 15.825 -4.097 1.00 44.97 98 SER A O 1
ATOM 752 N N . CYS A 1 99 ? -17.479 14.419 -4.596 1.00 46.53 99 CYS A N 1
ATOM 753 C CA . CYS A 1 99 ? -18.515 15.381 -4.889 1.00 46.53 99 CYS A CA 1
ATOM 754 C C . CYS A 1 99 ? -19.596 15.151 -3.841 1.00 46.53 99 CYS A C 1
ATOM 756 O O . CYS A 1 99 ? -20.360 14.198 -3.935 1.00 46.53 99 CYS A O 1
ATOM 758 N N . GLY A 1 100 ? -19.646 16.029 -2.836 1.00 48.50 100 GLY A N 1
ATOM 759 C CA . GLY A 1 100 ? -20.663 16.043 -1.789 1.00 48.50 100 GLY A CA 1
ATOM 760 C C . GLY A 1 100 ? -22.071 16.287 -2.331 1.00 48.50 100 GLY A C 1
ATOM 761 O O . GLY A 1 100 ? -22.674 17.327 -2.074 1.00 48.50 100 GLY A O 1
ATOM 762 N N . ILE A 1 101 ? -22.618 15.319 -3.055 1.00 45.81 101 ILE A N 1
ATOM 763 C CA . ILE A 1 101 ? -24.031 15.239 -3.361 1.00 45.81 101 ILE A CA 1
ATOM 764 C C . ILE A 1 101 ? -24.625 14.408 -2.230 1.00 45.81 101 ILE A C 1
ATOM 766 O O . ILE A 1 101 ? -24.726 13.189 -2.301 1.00 45.81 101 ILE A O 1
ATOM 770 N N . SER A 1 102 ? -25.016 15.083 -1.148 1.00 47.44 102 SER A N 1
ATOM 771 C CA . SER A 1 102 ? -26.016 14.520 -0.241 1.00 47.44 102 SER A CA 1
ATOM 772 C C . SER A 1 102 ? -27.301 14.321 -1.041 1.00 47.44 102 SER A C 1
ATOM 774 O O . SER A 1 102 ? -28.144 15.216 -1.106 1.00 47.44 102 SER A O 1
ATOM 776 N N . ILE A 1 103 ? -27.456 13.155 -1.666 1.00 46.91 103 ILE A N 1
ATOM 777 C CA . ILE A 1 103 ? -28.743 12.712 -2.187 1.00 46.91 103 ILE A CA 1
ATOM 778 C C . ILE A 1 103 ? -29.568 12.315 -0.966 1.00 46.91 103 ILE A C 1
ATOM 780 O O . ILE A 1 103 ? -29.560 11.170 -0.522 1.00 46.91 103 ILE A O 1
ATOM 784 N N . LYS A 1 104 ? -30.261 13.288 -0.367 1.00 46.41 104 LYS A N 1
ATOM 785 C CA . LYS A 1 104 ? -31.382 12.961 0.513 1.00 46.41 104 LYS A CA 1
ATOM 786 C C . LYS A 1 104 ? -32.513 12.453 -0.383 1.00 46.41 104 LYS A C 1
ATOM 788 O O . LYS A 1 104 ? -32.886 13.172 -1.311 1.00 46.41 104 LYS A O 1
ATOM 793 N N . PRO A 1 105 ? -33.068 11.257 -0.136 1.00 43.19 105 PRO A N 1
ATOM 794 C CA . PRO A 1 105 ? -34.255 10.815 -0.848 1.00 43.19 105 PRO A CA 1
ATOM 795 C C . PRO A 1 105 ? -35.441 11.669 -0.381 1.00 43.19 105 PRO A C 1
ATOM 797 O O . PRO A 1 105 ? -36.023 11.417 0.674 1.00 43.19 105 PRO A O 1
ATOM 800 N N . ASP A 1 106 ? -35.781 12.709 -1.144 1.00 42.75 106 ASP A N 1
ATOM 801 C CA . ASP A 1 106 ? -37.074 13.372 -1.007 1.00 42.75 106 ASP A CA 1
ATOM 802 C C . ASP A 1 106 ? -38.140 12.455 -1.612 1.00 42.75 106 ASP A C 1
ATOM 804 O O . ASP A 1 106 ? -38.080 12.086 -2.786 1.00 42.75 106 ASP A O 1
ATOM 808 N N . LYS A 1 107 ? -39.098 12.032 -0.786 1.00 51.03 107 LYS A N 1
ATOM 809 C CA . LYS A 1 107 ? -40.107 11.036 -1.159 1.00 51.03 107 LYS A CA 1
ATOM 810 C C . LYS A 1 107 ? -41.169 11.566 -2.134 1.00 51.03 107 LYS A C 1
ATOM 812 O O . LYS A 1 107 ? -42.149 10.858 -2.342 1.00 51.03 107 LYS A O 1
ATOM 817 N N . ASN A 1 108 ? -41.036 12.771 -2.703 1.00 50.69 108 ASN A N 1
ATOM 818 C CA . ASN A 1 108 ? -42.170 13.395 -3.384 1.00 50.69 108 ASN A CA 1
ATOM 819 C C . ASN A 1 108 ? -41.882 14.181 -4.673 1.00 50.69 108 ASN A C 1
ATOM 821 O O . ASN A 1 108 ? -42.710 14.999 -5.073 1.00 50.69 108 ASN A O 1
ATOM 825 N N . SER A 1 109 ? -40.777 13.945 -5.383 1.00 45.16 109 SER A N 1
ATOM 826 C CA . SER A 1 109 ? -40.586 14.608 -6.681 1.00 45.16 109 SER A CA 1
ATOM 827 C C . SER A 1 109 ? -39.653 13.838 -7.613 1.00 45.16 109 SER A C 1
ATOM 829 O O . SER A 1 109 ? -38.436 13.857 -7.444 1.00 45.16 109 SER A O 1
ATOM 831 N N . TYR A 1 110 ? -40.217 13.234 -8.666 1.00 50.91 110 TYR A N 1
ATOM 832 C CA . TYR A 1 110 ? -39.492 12.785 -9.865 1.00 50.91 110 TYR A CA 1
ATOM 833 C C . TYR A 1 110 ? -39.003 13.996 -10.681 1.00 50.91 110 TYR A C 1
ATOM 835 O O . TYR A 1 110 ? -39.408 14.223 -11.818 1.00 50.91 110 TYR A O 1
ATOM 843 N N . GLY A 1 111 ? -38.163 14.825 -10.070 1.00 45.88 111 GLY A N 1
ATOM 844 C CA . GLY A 1 111 ? -37.655 16.055 -10.653 1.00 45.88 111 GLY A CA 1
ATOM 845 C C . GLY A 1 111 ? -36.323 16.403 -10.018 1.00 45.88 111 GLY A C 1
ATOM 846 O O . GLY A 1 111 ? -36.284 17.031 -8.962 1.00 45.88 111 GLY A O 1
ATOM 847 N N . LEU A 1 112 ? -35.240 15.976 -10.668 1.00 49.28 112 LEU A N 1
ATOM 848 C CA . LEU A 1 112 ? -33.865 16.321 -10.318 1.00 49.28 112 LEU A CA 1
ATOM 849 C C . LEU A 1 112 ? -33.677 17.832 -10.497 1.00 49.28 112 LEU A C 1
ATOM 851 O O . LEU A 1 112 ? -33.478 18.312 -11.612 1.00 49.28 112 LEU A O 1
ATOM 855 N N . LYS A 1 113 ? -33.766 18.597 -9.408 1.00 50.47 113 LYS A N 1
ATOM 856 C CA . LYS A 1 113 ? -33.417 20.019 -9.418 1.00 50.47 113 LYS A CA 1
ATOM 857 C C . LYS A 1 113 ? -32.035 20.214 -8.817 1.00 50.47 113 LYS A C 1
ATOM 859 O O . LYS A 1 113 ? -31.808 19.977 -7.635 1.00 50.47 113 LYS A O 1
ATOM 864 N N . PHE A 1 114 ? -31.126 20.653 -9.678 1.00 48.19 114 PHE A N 1
ATOM 865 C CA . PHE A 1 114 ? -29.780 21.081 -9.339 1.00 48.19 114 PHE A CA 1
ATOM 866 C C . PHE A 1 114 ? -29.857 22.413 -8.581 1.00 48.19 114 PHE A C 1
ATOM 868 O O . PHE A 1 114 ? -30.388 23.388 -9.112 1.00 48.19 114 PHE A O 1
ATOM 875 N N . VAL A 1 115 ? -29.350 22.461 -7.348 1.00 54.38 115 VAL A N 1
ATOM 876 C CA . VAL A 1 115 ? -29.215 23.712 -6.588 1.00 54.38 115 VAL A CA 1
ATOM 877 C C . VAL A 1 115 ? -27.723 24.002 -6.428 1.00 54.38 115 VAL A C 1
ATOM 879 O O . VAL A 1 115 ? -27.056 23.295 -5.670 1.00 54.38 115 VAL A O 1
ATOM 882 N N . PRO A 1 116 ? -27.158 24.996 -7.135 1.00 45.16 116 PRO A N 1
ATOM 883 C CA . PRO A 1 116 ? -25.787 25.416 -6.891 1.00 45.16 116 PRO A CA 1
ATOM 884 C C . PRO A 1 116 ? -25.700 26.128 -5.534 1.00 45.16 116 PRO A C 1
ATOM 886 O O . PRO A 1 116 ? -26.523 26.982 -5.205 1.00 45.16 116 PRO A O 1
ATOM 889 N N . ARG A 1 117 ? -24.697 25.761 -4.731 1.00 43.16 117 ARG A N 1
ATOM 890 C CA . ARG A 1 117 ? -24.394 26.411 -3.452 1.00 43.16 117 ARG A CA 1
ATOM 891 C C . ARG A 1 117 ? -23.682 27.734 -3.745 1.00 43.16 117 ARG A C 1
ATOM 893 O O . ARG A 1 117 ? -22.535 27.716 -4.181 1.00 43.16 117 ARG A O 1
ATOM 900 N N . SER A 1 118 ? -24.373 28.856 -3.548 1.00 50.81 118 SER A N 1
ATOM 901 C CA . SER A 1 118 ? -23.741 30.180 -3.529 1.00 50.81 118 SER A CA 1
ATOM 902 C C . SER A 1 118 ? -22.694 30.245 -2.414 1.00 50.81 118 SER A C 1
ATOM 904 O O . SER A 1 118 ? -22.898 29.657 -1.347 1.00 50.81 118 SER A O 1
ATOM 906 N N . ALA A 1 119 ? -21.579 30.908 -2.730 1.00 43.56 119 ALA A N 1
ATOM 907 C CA . ALA A 1 119 ? -20.445 31.179 -1.848 1.00 43.56 119 ALA A CA 1
ATOM 908 C C . ALA A 1 119 ? -20.850 31.898 -0.554 1.00 43.56 119 ALA A C 1
ATOM 910 O O . ALA A 1 119 ? -21.809 32.703 -0.606 1.00 43.56 119 ALA A O 1
#

Secondary structure (DSSP, 8-state):
-------GGGS-HHHHHHHHHHHHHHHHHHHHHHHH-HHHHHHHHH-HHHHHHHTT----HHHHHHHHHH-HHHHHHHHHHHHHHS-HHHHHHHHS-S--------TT-S---------